Protein AF-A0A590UJM4-F1 (afdb_monomer)

Structure (mmCIF, N/CA/C/O backbone):
data_AF-A0A590UJM4-F1
#
_entry.id   AF-A0A590UJM4-F1
#
loop_
_atom_site.group_PDB
_atom_site.id
_atom_site.type_symbol
_atom_site.label_atom_id
_atom_site.label_alt_id
_atom_site.label_comp_id
_atom_site.label_asym_id
_atom_site.label_entity_id
_atom_site.label_seq_id
_atom_site.pdbx_PDB_ins_code
_atom_site.Cartn_x
_atom_site.Cartn_y
_atom_site.Cartn_z
_atom_site.occupancy
_atom_site.B_iso_or_equiv
_atom_site.auth_seq_id
_atom_site.auth_comp_id
_atom_site.auth_asym_id
_atom_site.auth_atom_id
_atom_site.pdbx_PDB_model_num
ATOM 1 N N . MET A 1 1 ? -9.941 15.157 -34.883 1.00 49.75 1 MET A N 1
ATOM 2 C CA . MET A 1 1 ? -9.355 14.372 -33.776 1.00 49.75 1 MET A CA 1
ATOM 3 C C . MET A 1 1 ? -9.919 14.887 -32.460 1.00 49.75 1 MET A C 1
ATOM 5 O O . MET A 1 1 ? -10.006 16.097 -32.306 1.00 49.75 1 MET A O 1
ATOM 9 N N . SER A 1 2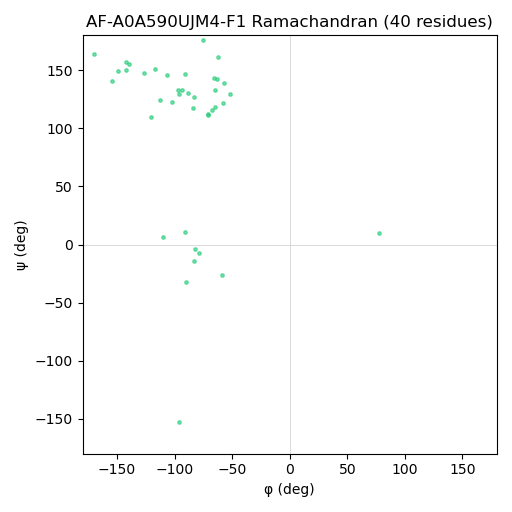 ? -10.356 13.999 -31.561 1.00 62.12 2 SER A N 1
ATOM 10 C CA . SER A 1 2 ? -10.868 14.379 -30.233 1.00 62.12 2 SER A CA 1
ATOM 11 C C . SER A 1 2 ? -9.750 15.001 -29.386 1.00 62.12 2 SER A C 1
ATOM 13 O O . SER A 1 2 ? -8.652 14.455 -29.343 1.00 62.12 2 SER A O 1
ATOM 15 N N . LEU A 1 3 ? -10.031 16.140 -28.745 1.00 72.06 3 LEU A N 1
ATOM 16 C CA . LEU A 1 3 ? -9.104 16.908 -27.899 1.00 72.06 3 LEU A CA 1
ATOM 17 C C . LEU A 1 3 ? -9.163 16.503 -26.414 1.00 72.06 3 LEU A C 1
ATOM 19 O O . LEU A 1 3 ? -8.625 17.208 -25.565 1.00 72.06 3 LEU A O 1
ATOM 23 N N . VAL A 1 4 ? -9.834 15.398 -26.076 1.00 72.75 4 VAL A N 1
ATOM 24 C CA . VAL A 1 4 ? -9.913 14.914 -24.690 1.00 72.75 4 VAL A CA 1
ATOM 25 C C . VAL A 1 4 ? -8.658 14.089 -24.388 1.00 72.75 4 VAL A C 1
ATOM 27 O O . VAL A 1 4 ? -8.458 13.063 -25.044 1.00 72.75 4 VAL A O 1
ATOM 30 N N . PRO A 1 5 ? -7.808 14.492 -23.423 1.00 72.69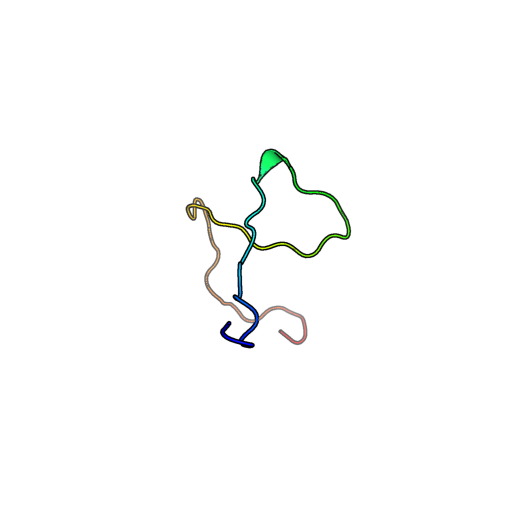 5 PRO A N 1
ATOM 31 C CA . PRO A 1 5 ? -6.676 13.677 -23.006 1.00 72.69 5 PRO A CA 1
ATOM 32 C C . PRO A 1 5 ? -7.193 12.324 -22.520 1.00 72.69 5 PRO A C 1
ATOM 34 O O . PRO A 1 5 ? -8.018 12.260 -21.609 1.00 72.69 5 PRO A O 1
ATOM 37 N N . ALA A 1 6 ? -6.730 11.238 -23.133 1.00 80.38 6 ALA A N 1
ATOM 38 C CA . ALA A 1 6 ? -7.068 9.906 -22.661 1.00 80.38 6 ALA A CA 1
ATOM 39 C C . ALA A 1 6 ? -6.416 9.687 -21.288 1.00 80.38 6 ALA A C 1
ATOM 41 O O . ALA A 1 6 ? -5.191 9.674 -21.168 1.00 80.38 6 ALA A O 1
ATOM 42 N N . THR A 1 7 ? -7.227 9.522 -20.243 1.00 88.50 7 THR A N 1
ATOM 43 C CA . THR A 1 7 ? -6.733 9.149 -18.915 1.00 88.50 7 THR A CA 1
ATOM 44 C C . THR A 1 7 ? -6.260 7.700 -18.952 1.00 88.50 7 THR A C 1
ATOM 46 O O . THR A 1 7 ? -7.064 6.782 -19.111 1.00 88.50 7 THR A O 1
ATOM 49 N N . ASN A 1 8 ? -4.953 7.487 -18.811 1.00 90.38 8 ASN A N 1
ATOM 50 C CA . ASN A 1 8 ? -4.357 6.158 -18.756 1.00 90.38 8 ASN A CA 1
ATOM 51 C C . ASN A 1 8 ? -3.608 5.976 -17.431 1.00 90.38 8 ASN A C 1
ATOM 53 O O . ASN A 1 8 ? -2.580 6.609 -17.197 1.00 90.38 8 ASN A O 1
ATOM 57 N N . TYR A 1 9 ? -4.143 5.129 -16.552 1.00 95.06 9 TYR A N 1
ATOM 58 C CA . TYR A 1 9 ? -3.486 4.786 -15.295 1.00 95.06 9 TYR A CA 1
ATOM 59 C C . TYR A 1 9 ? -2.457 3.681 -15.513 1.00 95.06 9 TYR A C 1
ATOM 61 O O . TYR A 1 9 ? -2.775 2.609 -16.027 1.00 95.06 9 TYR A O 1
ATOM 69 N N . ILE A 1 10 ? -1.231 3.939 -15.062 1.00 96.44 10 ILE A N 1
ATOM 70 C CA . ILE A 1 10 ? -0.149 2.957 -15.040 1.00 96.44 10 ILE A CA 1
ATOM 71 C C . ILE A 1 10 ? -0.070 2.338 -13.647 1.00 96.44 10 ILE A C 1
ATOM 73 O O . ILE A 1 10 ? -0.090 3.059 -12.644 1.00 96.44 10 ILE A O 1
ATOM 77 N N . TYR A 1 11 ? 0.031 1.010 -13.604 1.00 97.75 11 TYR A N 1
ATOM 78 C CA . TYR A 1 11 ? 0.145 0.227 -12.379 1.00 97.75 11 TYR A CA 1
ATOM 79 C C . TYR A 1 11 ? 1.521 -0.424 -12.297 1.00 97.75 11 TYR A C 1
ATOM 81 O O . TYR A 1 11 ? 1.926 -1.155 -13.202 1.00 97.75 11 TYR A O 1
ATOM 89 N N . THR A 1 12 ? 2.231 -0.170 -11.203 1.00 98.06 12 THR A N 1
ATOM 90 C CA . THR A 1 12 ? 3.598 -0.659 -11.017 1.00 98.06 12 THR A CA 1
ATOM 91 C C . THR A 1 12 ? 3.584 -2.053 -10.387 1.00 98.06 12 THR A C 1
ATOM 93 O O . THR A 1 12 ? 2.939 -2.248 -9.352 1.00 98.06 12 THR A O 1
ATOM 96 N N . PRO A 1 13 ? 4.315 -3.032 -10.949 1.00 98.38 13 PRO A N 1
ATOM 97 C CA . PRO A 1 13 ? 4.525 -4.322 -10.302 1.00 98.38 13 PRO A CA 1
ATOM 98 C C . PRO A 1 13 ? 5.159 -4.171 -8.912 1.00 98.38 13 PRO A C 1
ATOM 100 O O . PRO A 1 13 ? 6.098 -3.396 -8.724 1.00 98.38 13 PRO A O 1
ATOM 103 N N . LEU A 1 14 ? 4.693 -4.954 -7.933 1.00 97.69 14 LEU A N 1
ATOM 104 C CA . LEU A 1 14 ? 5.141 -4.845 -6.534 1.00 97.69 14 LEU A CA 1
ATOM 105 C C . LEU A 1 14 ? 6.658 -5.059 -6.351 1.00 97.69 14 LEU A C 1
ATOM 107 O O . LEU A 1 14 ? 7.250 -4.523 -5.420 1.00 97.69 14 LEU A O 1
ATOM 111 N N . ASN A 1 15 ? 7.307 -5.807 -7.246 1.00 97.88 15 ASN A N 1
ATOM 112 C CA . ASN A 1 15 ? 8.756 -6.041 -7.237 1.00 97.88 15 ASN A CA 1
ATOM 113 C C . ASN A 1 15 ? 9.583 -4.904 -7.875 1.00 97.88 15 ASN A C 1
ATOM 115 O O . ASN A 1 15 ? 10.811 -4.969 -7.860 1.00 97.88 15 ASN A O 1
ATOM 119 N N . GLN A 1 16 ? 8.942 -3.878 -8.441 1.00 98.06 16 GLN A N 1
ATOM 120 C CA . GLN A 1 16 ? 9.596 -2.746 -9.111 1.00 98.06 16 GLN A CA 1
ATOM 121 C C . GLN A 1 16 ? 9.470 -1.425 -8.335 1.00 98.06 16 GLN A C 1
ATOM 123 O O . GLN A 1 16 ? 9.899 -0.382 -8.825 1.00 98.06 16 GLN A O 1
ATOM 128 N N . LEU A 1 17 ? 8.917 -1.456 -7.119 1.00 97.81 17 LEU A N 1
ATOM 129 C CA . LEU A 1 17 ? 8.717 -0.266 -6.292 1.00 97.81 17 LEU A CA 1
ATOM 130 C C . LEU A 1 17 ? 10.048 0.400 -5.909 1.00 97.81 17 LEU A C 1
ATOM 132 O O . LEU A 1 17 ? 11.050 -0.269 -5.637 1.00 97.81 17 LEU A O 1
ATOM 136 N N . LYS A 1 18 ? 10.046 1.737 -5.875 1.00 97.50 18 LYS A N 1
ATOM 137 C CA . LYS A 1 18 ? 11.188 2.575 -5.488 1.00 97.50 18 LYS A CA 1
ATOM 138 C C . LYS A 1 18 ? 10.774 3.543 -4.380 1.00 97.50 18 LYS A C 1
ATOM 140 O O . LYS A 1 18 ? 9.627 3.973 -4.312 1.00 97.50 18 LYS A O 1
ATOM 145 N N . GLY A 1 19 ? 11.709 3.869 -3.491 1.00 97.62 19 GLY A N 1
ATOM 146 C CA . GLY A 1 19 ? 11.470 4.859 -2.440 1.00 97.62 19 GLY A CA 1
ATOM 147 C C . GLY A 1 19 ? 11.251 6.254 -3.030 1.00 97.62 19 GLY A C 1
ATOM 148 O O . GLY A 1 19 ? 11.891 6.611 -4.015 1.00 97.62 19 GLY A O 1
ATOM 149 N N . GLY A 1 20 ? 10.350 7.036 -2.429 1.00 97.19 20 GLY A N 1
ATOM 150 C CA . GLY A 1 20 ? 10.082 8.420 -2.841 1.00 97.19 20 GLY A CA 1
ATOM 151 C C . GLY A 1 20 ? 9.216 8.585 -4.096 1.00 97.19 20 GLY A C 1
ATOM 152 O O . GLY A 1 20 ? 9.100 9.700 -4.594 1.00 97.19 20 GLY A O 1
ATOM 153 N N . THR A 1 21 ? 8.600 7.515 -4.614 1.00 97.69 21 THR A N 1
ATOM 154 C CA . THR A 1 21 ? 7.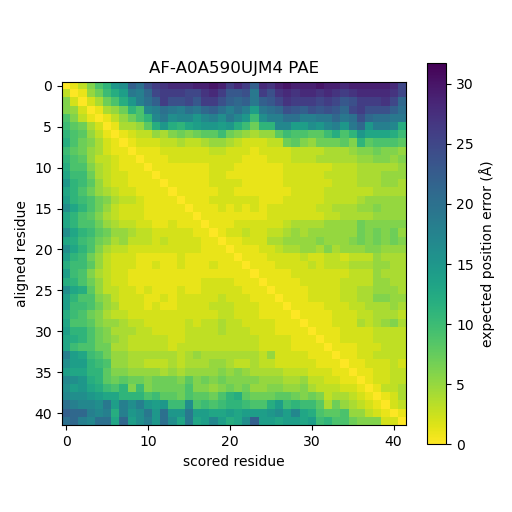702 7.579 -5.784 1.00 97.69 21 THR A CA 1
ATOM 155 C C . THR A 1 21 ? 6.232 7.415 -5.402 1.00 97.69 21 THR A C 1
ATOM 157 O O . THR A 1 21 ? 5.914 6.617 -4.522 1.00 97.69 21 THR A O 1
ATOM 160 N N . ILE A 1 22 ? 5.335 8.098 -6.119 1.00 97.81 22 ILE A N 1
ATOM 161 C CA . ILE A 1 22 ? 3.877 7.929 -6.023 1.00 97.81 22 ILE A CA 1
ATOM 162 C C . ILE A 1 22 ? 3.418 7.085 -7.217 1.00 97.81 22 ILE A C 1
ATOM 164 O O . ILE A 1 22 ? 3.681 7.451 -8.361 1.00 97.81 22 ILE A O 1
ATOM 168 N N . VAL A 1 23 ? 2.765 5.947 -6.963 1.00 97.75 23 VAL A N 1
ATOM 169 C CA . VAL A 1 23 ? 2.377 4.971 -7.998 1.00 97.75 23 VAL A CA 1
ATOM 170 C C . VAL A 1 23 ? 1.007 4.359 -7.709 1.00 97.75 23 VAL A C 1
ATOM 172 O O . VAL A 1 23 ? 0.589 4.290 -6.555 1.00 97.75 23 VAL A O 1
ATOM 175 N N . ASN A 1 24 ? 0.337 3.854 -8.747 1.00 98.19 24 ASN A N 1
ATOM 176 C CA . ASN A 1 24 ? -0.843 3.003 -8.586 1.00 98.19 24 ASN A CA 1
ATOM 177 C C . ASN A 1 24 ? -0.410 1.533 -8.531 1.00 98.19 24 ASN A C 1
ATOM 179 O O . ASN A 1 24 ? 0.542 1.137 -9.207 1.00 98.19 24 ASN A O 1
ATOM 183 N N . VAL A 1 25 ? -1.122 0.707 -7.764 1.00 98.06 25 VAL A N 1
ATOM 184 C CA . VAL A 1 25 ? -0.855 -0.736 -7.652 1.00 98.06 25 VAL A CA 1
ATOM 185 C C . VAL A 1 25 ? -2.158 -1.533 -7.622 1.00 98.06 25 VAL A C 1
ATOM 187 O O . VAL A 1 25 ? -3.196 -1.026 -7.205 1.00 98.06 25 VAL A O 1
ATOM 190 N N . TYR A 1 26 ? -2.079 -2.798 -8.029 1.00 98.38 26 TYR A N 1
ATOM 191 C CA . TYR A 1 26 ? -3.089 -3.820 -7.756 1.00 98.38 26 TYR A CA 1
ATOM 192 C C . TYR A 1 26 ? -2.471 -4.927 -6.898 1.00 98.38 26 TYR A C 1
ATOM 194 O O . TYR A 1 26 ? -1.273 -5.200 -6.988 1.00 98.38 26 TYR A O 1
ATOM 202 N N . GLY A 1 27 ? -3.287 -5.589 -6.079 1.00 97.00 27 GLY A N 1
ATOM 203 C CA . GLY A 1 27 ? -2.843 -6.707 -5.254 1.00 97.00 27 GLY A CA 1
ATOM 204 C C . GLY A 1 27 ? -3.999 -7.443 -4.587 1.00 97.00 27 GLY A C 1
ATOM 205 O O . GLY A 1 27 ? -5.113 -6.933 -4.501 1.00 97.00 2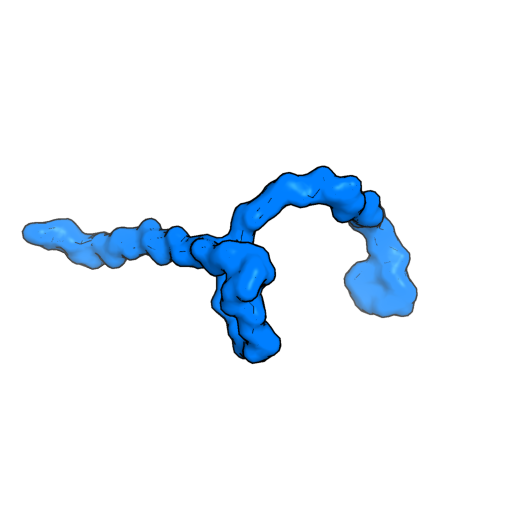7 GLY A O 1
ATOM 206 N N . VAL A 1 28 ? -3.714 -8.653 -4.106 1.00 98.00 28 VAL A N 1
ATOM 207 C CA . VAL A 1 28 ? -4.636 -9.435 -3.274 1.00 98.00 28 VAL A CA 1
ATOM 208 C C . VAL A 1 28 ? -4.321 -9.161 -1.807 1.00 98.00 28 VAL A C 1
ATOM 210 O O . VAL A 1 28 ? -3.160 -9.202 -1.395 1.00 98.00 28 VAL A O 1
ATOM 213 N N . VAL A 1 29 ? -5.352 -8.903 -1.002 1.00 97.50 29 VAL A N 1
ATOM 214 C CA . VAL A 1 29 ? -5.195 -8.706 0.443 1.00 97.50 29 VAL A CA 1
ATOM 215 C C . VAL A 1 29 ? -4.855 -10.043 1.099 1.00 97.50 29 VAL A C 1
ATOM 217 O O . VAL A 1 29 ? -5.684 -10.944 1.159 1.00 97.50 29 VAL A O 1
ATOM 220 N N . LYS A 1 30 ? -3.626 -10.170 1.608 1.00 97.88 30 LYS A N 1
ATOM 221 C CA . LYS A 1 30 ? -3.188 -11.343 2.385 1.00 97.88 30 LYS A CA 1
ATOM 222 C C . LYS A 1 30 ? -3.431 -11.177 3.888 1.00 97.88 30 LYS A C 1
ATOM 224 O O . LYS A 1 30 ? -3.666 -12.150 4.593 1.00 97.88 30 LYS A O 1
ATOM 229 N N . PHE A 1 31 ? -3.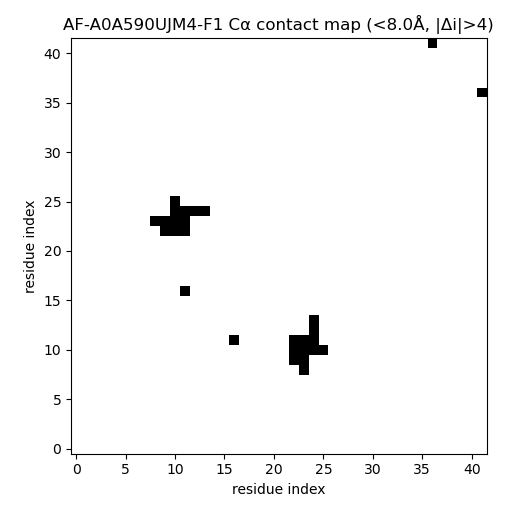344 -9.945 4.374 1.00 98.12 31 PHE A N 1
ATOM 230 C CA . PHE A 1 31 ? -3.550 -9.567 5.767 1.00 98.12 31 PHE A CA 1
ATOM 231 C C . PHE A 1 31 ? -3.986 -8.102 5.808 1.00 98.12 31 PHE A C 1
ATOM 233 O O . PHE A 1 31 ? -3.449 -7.290 5.055 1.00 98.12 31 PHE A O 1
ATOM 240 N N . PHE A 1 32 ? -4.927 -7.757 6.686 1.00 97.38 32 PHE A N 1
ATOM 241 C CA . PHE A 1 32 ? -5.295 -6.368 6.950 1.00 97.38 32 PHE A CA 1
ATOM 242 C C . PHE A 1 32 ? -5.756 -6.198 8.401 1.00 97.38 32 PHE A C 1
ATOM 244 O O . PHE A 1 32 ? -6.325 -7.116 8.992 1.00 97.38 32 PHE A O 1
ATOM 251 N N . LYS A 1 33 ? -5.518 -5.012 8.970 1.00 96.25 33 LYS A N 1
ATOM 252 C CA . LYS A 1 33 ? -6.223 -4.540 10.167 1.00 96.25 33 LYS A CA 1
ATOM 253 C C . LYS A 1 33 ? -7.377 -3.654 9.683 1.00 96.25 33 LYS A C 1
ATOM 255 O O . LYS A 1 33 ? -7.112 -2.784 8.852 1.00 96.25 33 LYS A O 1
ATOM 260 N N . PRO A 1 34 ? -8.626 -3.863 10.134 1.00 96.81 34 PRO A N 1
ATOM 261 C CA . PRO A 1 34 ? -9.725 -2.967 9.776 1.00 96.81 34 PRO A CA 1
ATOM 262 C C . PRO A 1 34 ? -9.454 -1.552 10.313 1.00 96.81 34 PRO A C 1
ATOM 264 O O . PRO A 1 34 ? -8.630 -1.420 11.218 1.00 96.81 34 PRO A O 1
ATOM 267 N N . PRO A 1 35 ? -10.122 -0.504 9.799 1.00 95.50 35 PRO A N 1
ATOM 268 C CA . PRO A 1 35 ? -9.962 0.854 10.317 1.00 95.50 35 PRO A CA 1
ATOM 269 C C . PRO A 1 35 ? -10.149 0.910 11.841 1.00 95.50 35 PRO A C 1
ATOM 271 O O . PRO A 1 35 ? -11.126 0.379 12.371 1.00 95.50 35 PRO A O 1
ATOM 274 N N . TYR A 1 36 ? -9.202 1.534 12.540 1.00 93.94 36 TYR A N 1
AT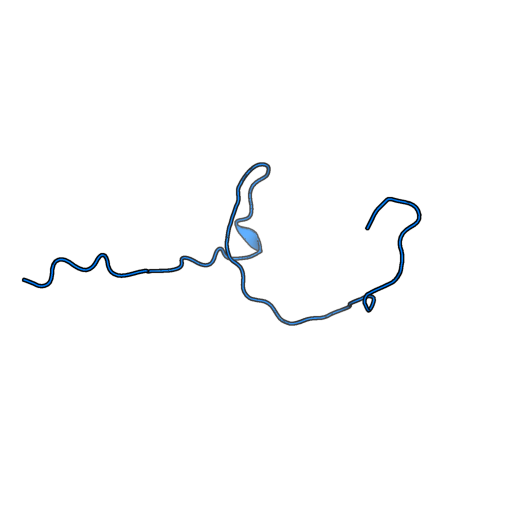OM 275 C CA . TYR A 1 36 ? -9.224 1.733 13.989 1.00 93.94 36 TYR A CA 1
ATOM 276 C C . TYR A 1 36 ? -8.658 3.113 14.322 1.00 93.94 36 TYR A C 1
ATOM 278 O O . TYR A 1 36 ? -7.788 3.602 13.606 1.00 93.94 36 TYR A O 1
ATOM 286 N N . LEU A 1 37 ? -9.126 3.712 15.419 1.00 94.25 37 LEU A N 1
ATOM 287 C CA . LEU A 1 37 ? -8.615 5.000 15.884 1.00 94.25 37 LEU A CA 1
ATOM 288 C C . LEU A 1 37 ? -7.150 4.847 16.302 1.00 94.25 37 LEU A C 1
ATOM 290 O O . LEU A 1 37 ? -6.838 4.057 17.205 1.00 94.25 37 LEU A O 1
ATOM 294 N N . SER A 1 38 ? -6.245 5.565 15.637 1.00 93.50 38 SER A N 1
ATOM 295 C CA . SER A 1 38 ? -4.843 5.561 16.037 1.00 93.50 38 SER A CA 1
ATOM 296 C C . SER A 1 38 ? -4.643 6.403 17.304 1.00 93.50 38 SER A C 1
ATOM 298 O O . SER A 1 38 ? -5.559 7.026 17.833 1.00 93.50 38 SER A O 1
ATOM 300 N N . LYS A 1 39 ? -3.417 6.416 17.838 1.00 92.56 39 LYS A N 1
ATOM 301 C CA . LYS A 1 39 ? -3.060 7.325 18.943 1.00 92.56 39 LYS A CA 1
ATOM 302 C C . LYS A 1 39 ? -2.783 8.759 18.466 1.00 92.56 39 LYS A C 1
ATOM 304 O O . LYS A 1 39 ? -2.516 9.620 19.300 1.00 92.56 39 LYS A O 1
ATOM 309 N N . GLY A 1 40 ? -2.746 8.979 17.152 1.00 91.44 40 GLY A N 1
ATOM 310 C CA . GLY A 1 40 ? -2.534 10.279 16.526 1.00 91.44 40 GLY A CA 1
ATOM 311 C C . GLY A 1 40 ? -3.854 10.949 16.149 1.00 91.44 40 GLY A C 1
ATOM 312 O O . GLY A 1 40 ? -4.882 10.719 16.776 1.00 91.44 40 GLY A O 1
ATOM 313 N N . THR A 1 41 ? -3.806 11.799 15.1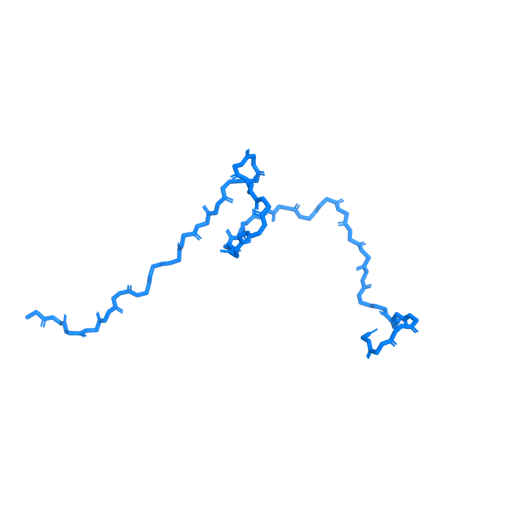25 1.00 86.50 41 THR A N 1
ATOM 314 C CA . THR A 1 41 ? -4.972 12.554 14.635 1.00 86.50 41 THR A CA 1
ATOM 315 C C . THR A 1 41 ? -5.861 11.749 13.678 1.00 86.50 41 THR A C 1
ATOM 317 O O . THR A 1 41 ? -6.988 12.162 13.426 1.00 86.50 41 THR A O 1
ATOM 320 N N . GLU A 1 42 ? -5.375 10.614 13.165 1.00 71.81 42 GLU A N 1
ATOM 321 C CA . GLU A 1 42 ? -6.076 9.745 12.201 1.00 71.81 42 GLU A CA 1
ATOM 322 C C . GLU A 1 42 ? -6.669 8.477 12.831 1.00 71.81 42 GLU A C 1
ATOM 324 O O . GLU A 1 42 ? -6.045 7.915 13.767 1.00 71.81 42 GLU A 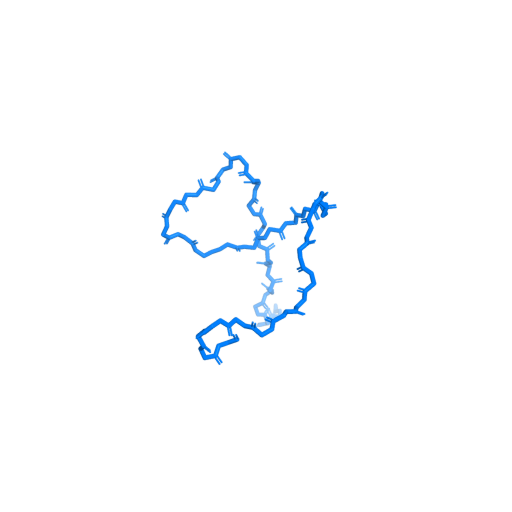O 1
#

Organism: Homo sapiens (NCBI:txid9606)

Mean predicted aligned e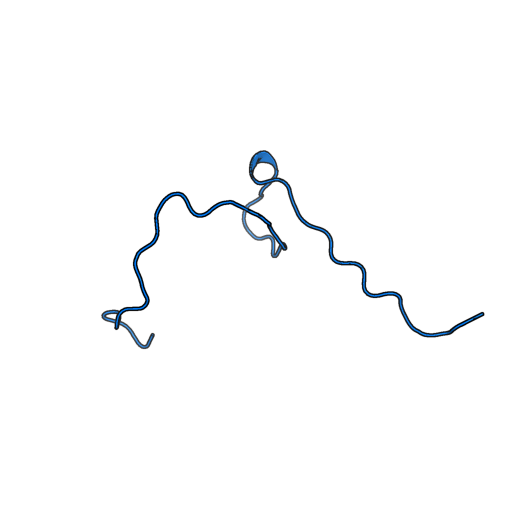rror: 6.55 Å

Solvent-accessible surface area (backbone atoms only — not comparable to full-atom values): 3346 Å² total; per-residue (Å²): 132,86,88,70,81,80,89,78,88,69,68,55,58,85,93,70,72,63,89,97,65,91,80,44,72,85,82,80,87,86,76,85,80,77,95,68,84,50,97,67,96,86

Secondary structure (DSSP, 8-state):
---S------B--GGG--TT---B-----S--PPP---SS--

Foldseek 3Di:
DDPDPDDDFDADDPVPDDPPDDHHHDDDDPDDDPDDDDPDPD

Sequence (42 aa):
MSLVPATNYIYTPLNQLKGGTIVNVYGVVKFFKPPYLSKGTE

InterPro domains:
  IPR012340 Nucleic acid-binding, OB-fold [G3DSA:2.40.50.140] (6-42)
  IPR012340 Nucleic acid-binding, OB-fold [SSF50249] (4-41)

pLDDT: mean 91.53, std 11.17, range [49.75, 98.38]

Radius of gyration: 16.85 Å; Cα contacts (8 Å, |Δi|>4): 14; chains: 1; bounding box: 22×28×53 Å